Protein 8KAC (pdb70)

Structure (mmCIF, N/CA/C/O backbone):
data_8KAC
#
_entry.id   8KAC
#
_cell.length_a   100.643
_cell.length_b   47.995
_cell.length_c   27.476
_cell.angle_alpha   90.000
_cell.angle_beta   94.860
_cell.angle_gamma   90.000
#
_symmetry.space_group_name_H-M   'C 1 2 1'
#
loop_
_entity.id
_entity.type
_entity.pdbx_description
1 polymer 'De novo design protein -NX1'
2 water water
#
loop_
_atom_site.group_PDB
_atom_site.id
_atom_site.type_symbol
_atom_site.label_atom_id
_atom_site.label_alt_id
_atom_site.label_comp_id
_atom_site.label_asym_id
_atom_site.label_entity_id
_atom_site.label_seq_id
_atom_site.pdbx_PDB_ins_code
_atom_site.Cartn_x
_atom_site.Cartn_y
_atom_site.Cartn_z
_atom_site.occupancy
_atom_site.B_iso_or_equiv
_atom_site.auth_seq_id
_atom_site.auth_comp_id
_atom_site.auth_asym_id
_atom_site.auth_atom_id
_atom_site.pdbx_PDB_model_num
ATOM 1 N N . GLY A 1 1 ? -9.85201 -33.91254 -10.27324 1.000 37.93572 0 GLY A N 1
ATOM 2 C CA . GLY A 1 1 ? -8.87194 -33.44892 -11.23719 1.000 33.90195 0 GLY A CA 1
ATOM 3 C C . GLY A 1 1 ? -7.82619 -32.52284 -10.64420 1.000 29.41896 0 GLY A C 1
ATOM 4 O O . GLY A 1 1 ? -7.82110 -32.26559 -9.43980 1.000 31.29037 0 GLY A O 1
ATOM 5 N N . GLU A 1 2 ? -6.95184 -31.99943 -11.50619 1.000 31.18689 1 GLU A N 1
ATOM 6 C CA . GLU A 1 2 ? -5.79083 -31.25690 -11.02625 1.000 27.65382 1 GLU A CA 1
ATOM 7 C C . GLU A 1 2 ? -6.18238 -29.93311 -10.38550 1.000 28.45878 1 GLU A C 1
ATOM 8 O O . GLU A 1 2 ? -5.55494 -29.51372 -9.40832 1.000 24.99897 1 GLU A O 1
ATOM 14 N N . LEU A 1 3 ? -7.20244 -29.25065 -10.91713 1.000 24.51801 2 LEU A N 1
ATOM 15 C CA . LEU A 1 3 ? -7.59849 -27.97240 -10.32679 1.000 25.85895 2 LEU A CA 1
ATOM 16 C C . LEU A 1 3 ? -8.07961 -28.15282 -8.89362 1.000 24.25126 2 LEU A C 1
ATOM 17 O O . LEU A 1 3 ? -7.71157 -27.37369 -8.00353 1.000 23.92754 2 LEU A O 1
ATOM 22 N N . ILE A 1 4 ? -8.89719 -29.18015 -8.64762 1.000 24.11810 3 ILE A N 1
ATOM 23 C CA . ILE A 1 4 ? -9.32052 -29.47691 -7.28268 1.000 21.00204 3 ILE A CA 1
ATOM 24 C C . ILE A 1 4 ? -8.11221 -29.77574 -6.40431 1.000 27.02543 3 ILE A C 1
ATOM 25 O O . ILE A 1 4 ? -8.02059 -29.29893 -5.26618 1.000 25.25732 3 ILE A O 1
ATOM 30 N N . GLN A 1 5 ? -7.15387 -30.54611 -6.92611 1.000 27.39297 4 GLN A N 1
ATOM 3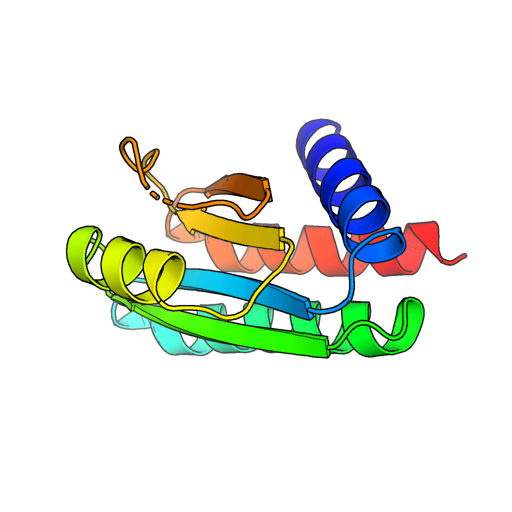1 C CA . GLN A 1 5 ? -5.95372 -30.85468 -6.15351 1.000 27.33858 4 GLN A CA 1
ATOM 32 C C . GLN A 1 5 ? -5.16232 -29.58916 -5.84274 1.000 21.53531 4 GLN A C 1
ATOM 33 O O . GLN A 1 5 ? -4.70943 -29.39340 -4.70965 1.000 22.40426 4 GLN A O 1
ATOM 39 N N . LYS A 1 6 ? -4.98826 -28.72027 -6.83965 1.000 22.06087 5 LYS A N 1
ATOM 40 C CA . LYS A 1 6 ? -4.33329 -27.43326 -6.61779 1.000 25.30589 5 LYS A CA 1
ATOM 41 C C . LYS A 1 6 ? -5.05544 -26.62019 -5.54974 1.000 27.83560 5 LYS A C 1
ATOM 42 O O . LYS A 1 6 ? -4.42163 -26.06156 -4.64467 1.000 23.07990 5 LYS A O 1
ATOM 48 N N . TYR A 1 7 ? -6.38772 -26.53994 -5.64015 1.000 20.74090 6 TYR A N 1
ATOM 49 C CA . TYR A 1 7 ? -7.15796 -25.77281 -4.66476 1.000 24.86933 6 TYR A CA 1
ATOM 50 C C . TYR A 1 7 ? -6.95901 -26.30510 -3.25249 1.000 23.44872 6 TYR A C 1
ATOM 51 O O . TYR A 1 7 ? -6.69687 -25.53896 -2.31510 1.000 22.26858 6 TYR A O 1
ATOM 60 N N . ILE A 1 8 ? -7.11138 -27.61825 -3.07093 1.000 21.16064 7 ILE A N 1
ATOM 61 C CA . ILE A 1 8 ? -7.01640 -28.15284 -1.71637 1.000 22.56922 7 ILE A CA 1
ATOM 62 C C . ILE A 1 8 ? -5.58109 -28.09196 -1.21445 1.000 21.84576 7 ILE A C 1
ATOM 63 O O . ILE A 1 8 ? -5.35143 -27.94462 -0.00947 1.000 20.20635 7 ILE A O 1
ATOM 68 N N . ASP A 1 9 ? -4.59334 -28.16572 -2.10978 1.000 20.84305 8 ASP A N 1
ATOM 69 C CA . ASP A 1 9 ? -3.21388 -27.98456 -1.66760 1.000 25.25027 8 ASP A CA 1
ATOM 70 C C . ASP A 1 9 ? -3.03751 -26.61364 -1.03493 1.000 25.32487 8 ASP A C 1
ATOM 71 O O . ASP A 1 9 ? -2.46382 -26.48370 0.05251 1.000 23.74094 8 ASP A O 1
ATOM 76 N N . GLU A 1 10 ? -3.55775 -25.57646 -1.69304 1.000 24.71373 9 GLU A N 1
ATOM 77 C CA . GLU A 1 10 ? -3.34152 -24.22065 -1.20509 1.000 27.22781 9 GLU A CA 1
ATOM 78 C C . GLU A 1 10 ? -4.16813 -23.94615 0.04516 1.000 21.23326 9 GLU A C 1
ATOM 79 O O . GLU A 1 10 ? -3.70618 -23.25312 0.95968 1.000 24.57086 9 GLU A O 1
ATOM 85 N N . ILE A 1 11 ? -5.38445 -24.49472 0.11698 1.000 19.88574 10 ILE A N 1
ATOM 86 C CA . ILE A 1 11 ? -6.21274 -24.30635 1.30661 1.000 20.71986 10 ILE A CA 1
ATOM 87 C C . ILE A 1 11 ? -5.55994 -24.96133 2.52042 1.000 21.76608 10 ILE A C 1
ATOM 88 O O . ILE A 1 11 ? -5.48793 -24.37323 3.60801 1.000 24.38211 10 ILE A O 1
ATOM 93 N N . LEU A 1 12 ? -5.08578 -26.19616 2.35581 1.000 21.37303 11 LEU A N 1
ATOM 94 C CA . LEU A 1 12 ? -4.48439 -26.90278 3.48433 1.000 22.75874 11 LEU A CA 1
ATOM 95 C C . LEU A 1 12 ? -3.16887 -26.25821 3.89772 1.000 23.65564 11 LEU A C 1
ATOM 96 O O . LEU A 1 12 ? -2.88803 -26.11860 5.09453 1.000 25.75991 11 LEU A O 1
ATOM 101 N N . ALA A 1 13 ? -2.34646 -25.85938 2.92522 1.000 22.99924 12 ALA A N 1
ATOM 102 C CA . ALA A 1 13 ? -1.06756 -25.23928 3.26002 1.000 24.28791 12 ALA A CA 1
ATOM 103 C C . ALA A 1 13 ? -1.26801 -23.90999 3.97755 1.000 30.55033 12 ALA A C 1
ATOM 104 O O . ALA A 1 13 ? -0.57536 -23.61605 4.96014 1.000 28.03691 12 ALA A O 1
ATOM 106 N N . GLU A 1 14 ? -2.21451 -23.09268 3.50654 1.000 27.56931 13 GLU A N 1
ATOM 107 C CA . GLU A 1 14 ? -2.47574 -21.81513 4.16426 1.000 33.77595 13 GLU A CA 1
ATOM 108 C C . GLU A 1 14 ? -3.11945 -22.01502 5.53113 1.000 39.65242 13 GLU A C 1
ATOM 109 O O . GLU A 1 14 ? -2.75760 -21.33582 6.49944 1.000 37.01062 13 GLU A O 1
ATOM 115 N N . ALA A 1 15 ? -4.08262 -22.93377 5.62972 1.000 34.27426 14 ALA A N 1
ATOM 116 C CA . ALA A 1 15 ? -4.70134 -23.20749 6.92067 1.000 36.02257 14 ALA A CA 1
ATOM 117 C C . ALA A 1 15 ? -3.70654 -23.81547 7.89631 1.000 32.96172 14 ALA A C 1
ATOM 118 O O . ALA A 1 15 ? -3.78829 -23.55440 9.10099 1.000 38.13803 14 ALA A O 1
ATOM 120 N N . GLU A 1 16 ? -2.75896 -24.61184 7.39346 1.000 32.15476 15 GLU A N 1
ATOM 121 C CA . GLU A 1 16 ? -1.71742 -25.18794 8.24288 1.000 41.78321 15 GLU A CA 1
ATOM 122 C C . GLU A 1 16 ? -0.88728 -24.11800 8.93539 1.000 41.30839 15 GLU A C 1
ATOM 123 O O . GLU A 1 16 ? -0.40122 -24.33697 10.05135 1.000 39.64417 15 GLU A O 1
ATOM 129 N N . ALA A 1 17 ? -0.68933 -22.97298 8.28372 1.000 43.59873 16 ALA A N 1
ATOM 130 C CA . ALA A 1 17 ? 0.10871 -21.88925 8.84240 1.000 47.31880 16 ALA A CA 1
ATOM 131 C C . ALA A 1 17 ? -0.74609 -20.90255 9.63217 1.000 61.57622 16 ALA A C 1
ATOM 132 O O . ALA A 1 17 ? -0.39444 -20.53572 10.75735 1.000 68.67961 16 ALA A O 1
ATOM 134 N N . GLY A 1 18 ? -1.86609 -20.47037 9.05985 1.000 71.31375 17 GLY A N 1
ATOM 135 C CA . GLY A 1 18 ? -2.75304 -19.54079 9.72527 1.000 57.98524 17 GLY A CA 1
ATOM 136 C C . GLY A 1 18 ? -3.54440 -20.19557 10.84351 1.000 58.96008 17 GLY A C 1
ATOM 137 O O . GLY A 1 18 ? -3.45204 -21.39371 11.11308 1.000 68.95159 17 GLY A O 1
ATOM 138 N N . LYS A 1 19 ? -4.34541 -19.37387 11.51068 1.000 54.01217 18 LYS A N 1
ATOM 139 C CA . LYS A 1 19 ? -5.14242 -19.82643 12.64333 1.000 38.91331 18 LYS A CA 1
ATOM 140 C C . LYS A 1 19 ? -6.63947 -19.70057 12.41682 1.000 37.86500 18 LYS A C 1
ATOM 141 O O . LYS A 1 19 ? -7.39261 -20.58874 12.82467 1.000 37.60744 18 LYS A O 1
ATOM 143 N N . LYS A 1 20 ? -7.09729 -18.63057 11.76787 1.000 38.79513 19 LYS A N 1
ATOM 144 C CA . LYS A 1 20 ? -8.51849 -18.39443 11.54917 1.000 31.01803 19 LYS A CA 1
ATOM 145 C C . LYS A 1 20 ? -8.79910 -18.23872 10.06009 1.000 32.14336 19 LYS A C 1
ATOM 146 O O . LYS A 1 20 ? -8.14476 -17.44187 9.37666 1.000 36.91456 19 LYS A O 1
ATOM 152 N N . LEU A 1 21 ? -9.77818 -18.99973 9.57236 1.000 27.51118 20 LEU A N 1
ATOM 153 C CA . LEU A 1 21 ? -10.14495 -19.06364 8.16610 1.000 26.05686 20 LEU A CA 1
ATOM 154 C C . LEU A 1 21 ? -11.57645 -18.58005 7.99115 1.000 27.37058 20 LEU A C 1
ATOM 155 O O . LEU A 1 21 ? -12.44574 -18.89477 8.80734 1.000 29.85810 20 LEU A O 1
ATOM 160 N N . LEU A 1 22 ? -11.82483 -17.82950 6.92086 1.000 25.50768 21 LEU A N 1
ATOM 161 C CA . LEU A 1 22 ? -13.17656 -17.44623 6.52546 1.000 22.27074 21 LEU A CA 1
ATOM 162 C C . LEU A 1 22 ? -13.51079 -18.13427 5.21180 1.000 20.59221 21 LEU A C 1
ATOM 163 O O . LEU A 1 22 ? -12.81797 -17.93469 4.21098 1.000 24.39863 21 LEU A O 1
ATOM 168 N N . LEU A 1 23 ? -14.57160 -18.93238 5.22104 1.000 18.76614 22 LEU A N 1
ATOM 169 C CA . LEU A 1 23 ? -15.10047 -19.57572 4.02769 1.000 18.36604 22 LEU A CA 1
ATOM 170 C C . LEU A 1 23 ? -16.39597 -18.85465 3.67218 1.000 20.88402 22 LEU A C 1
ATOM 171 O O . LEU A 1 23 ? -17.36023 -18.87813 4.44454 1.000 20.85478 22 LEU A O 1
ATOM 176 N N . ILE A 1 24 ? -16.41187 -18.18798 2.52332 1.000 23.87806 23 ILE A N 1
ATOM 177 C CA . ILE A 1 24 ? -17.54718 -17.36967 2.12385 1.000 20.48946 23 ILE A CA 1
ATOM 178 C C . ILE A 1 24 ? -17.93856 -17.76085 0.70775 1.000 23.71579 23 ILE A C 1
ATOM 179 O O . ILE A 1 24 ? -17.08116 -18.09878 -0.11432 1.000 19.24379 23 ILE A O 1
ATOM 184 N N . GLY A 1 25 ? -19.23821 -17.76485 0.43655 1.000 19.72346 24 GLY A N 1
ATOM 185 C CA . GLY A 1 25 ? -19.71273 -18.16397 -0.87108 1.000 19.49433 24 GLY A CA 1
ATOM 186 C C . GLY A 1 25 ? -21.04202 -17.51473 -1.16931 1.000 24.45423 24 GLY A C 1
ATOM 187 O O . GLY A 1 25 ? -21.67252 -16.90522 -0.30428 1.000 23.07053 24 GLY A O 1
ATOM 188 N N . ALA A 1 26 ? -21.45961 -17.65336 -2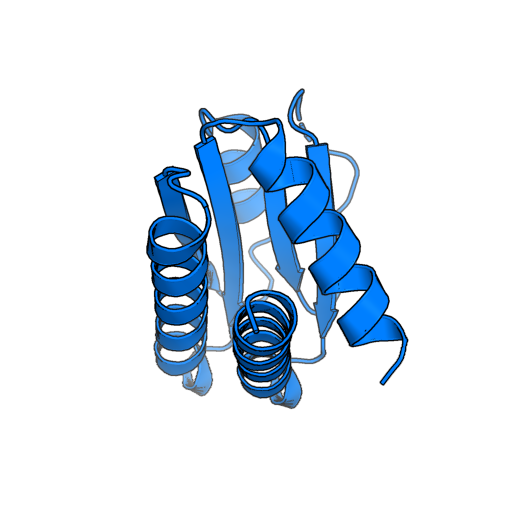.42095 1.000 23.00294 25 ALA A N 1
ATOM 189 C CA . ALA A 1 26 ? -22.71712 -17.09752 -2.88556 1.000 27.36155 25 ALA A CA 1
ATOM 190 C C . ALA A 1 26 ? -23.51419 -18.19065 -3.57579 1.000 25.81705 25 ALA A C 1
ATOM 191 O O . ALA A 1 26 ? -22.95018 -19.10258 -4.18494 1.000 31.37060 25 ALA A O 1
ATOM 193 N N . GLY A 1 27 ? -24.83317 -18.09336 -3.47005 1.000 29.09753 26 GLY A N 1
ATOM 194 C CA . GLY A 1 27 ? -25.70058 -19.03553 -4.12487 1.000 30.90536 26 GLY A CA 1
ATOM 195 C C . GLY A 1 27 ? -26.99961 -18.41051 -4.57443 1.000 28.79643 26 GLY A C 1
ATOM 196 O O . GLY A 1 27 ? -27.50082 -17.44538 -3.98695 1.000 27.83085 26 GLY A O 1
ATOM 197 N N . PRO A 1 28 ? -27.57015 -18.95259 -5.64157 1.000 29.81360 27 PRO A N 1
ATOM 198 C CA . PRO A 1 28 ? -28.93085 -18.57192 -6.01886 1.000 34.71481 27 PRO A CA 1
ATOM 199 C C . PRO A 1 28 ? -29.91437 -19.05228 -4.96385 1.000 38.10211 27 PRO A C 1
ATOM 200 O O . PRO A 1 28 ? -29.59984 -19.88959 -4.11503 1.000 34.93485 27 PRO A O 1
ATOM 204 N N . ALA A 1 29 ? -31.12808 -18.50045 -5.03202 1.000 36.17759 28 ALA A N 1
ATOM 205 C CA . ALA A 1 29 ? -32.13910 -18.78015 -4.01599 1.000 47.43066 28 ALA A CA 1
ATOM 206 C C . ALA A 1 29 ? -32.31970 -20.27796 -3.79484 1.000 35.69494 28 ALA A C 1
ATOM 207 O O . ALA A 1 29 ? -32.32560 -20.75342 -2.65417 1.000 46.12201 28 ALA A O 1
ATOM 209 N N . ALA A 1 30 ? -32.44014 -21.04181 -4.88204 1.000 37.06619 29 ALA A N 1
ATOM 210 C CA . ALA A 1 30 ? -32.79538 -22.45207 -4.77144 1.000 39.76871 29 ALA A CA 1
ATOM 211 C C . ALA A 1 30 ? -31.65114 -23.31599 -4.25819 1.000 40.08302 29 ALA A C 1
ATOM 212 O O . ALA A 1 30 ? -31.90359 -24.40608 -3.73390 1.000 35.13778 29 ALA A O 1
ATOM 214 N N . ALA A 1 31 ? -30.40700 -22.86832 -4.39907 1.000 31.18829 30 ALA A N 1
ATOM 215 C CA . ALA A 1 31 ? -29.25485 -23.66000 -3.99584 1.000 31.76093 30 ALA A CA 1
ATOM 216 C C . ALA A 1 31 ? -28.58506 -23.13032 -2.73846 1.000 25.61855 30 ALA A C 1
ATOM 217 O O . ALA A 1 31 ? -27.63206 -23.74861 -2.25088 1.000 28.43165 30 ALA A O 1
ATOM 219 N N . LYS A 1 32 ? -29.07614 -22.01994 -2.18688 1.000 27.50463 31 LYS A N 1
ATOM 220 C CA . LYS A 1 32 ? -28.34575 -21.32629 -1.13146 1.000 25.32361 31 LYS A CA 1
ATOM 221 C C . LYS A 1 32 ? -28.15366 -22.21615 0.09283 1.000 28.18905 31 LYS A C 1
ATOM 222 O O . LYS A 1 32 ? -27.05311 -22.27990 0.65409 1.000 23.08243 31 LYS A O 1
ATOM 228 N N . ALA A 1 33 ? -29.20020 -22.94220 0.49885 1.000 24.49274 32 ALA A N 1
ATOM 229 C CA . ALA A 1 33 ? -29.08999 -23.79687 1.67958 1.000 25.61559 32 ALA A CA 1
ATOM 230 C C . ALA A 1 33 ? -28.11605 -24.95271 1.45742 1.000 26.87514 32 ALA A C 1
ATOM 231 O O . ALA A 1 33 ? -27.32883 -25.28537 2.35237 1.000 23.13649 32 ALA A O 1
ATOM 233 N N . ALA A 1 34 ? -28.16134 -25.59117 0.28276 1.000 23.75736 33 ALA A N 1
ATOM 234 C CA . ALA A 1 34 ? -27.24399 -26.69868 0.01846 1.000 23.05090 33 ALA A CA 1
ATOM 235 C C . ALA A 1 34 ? -25.80323 -26.21666 -0.10491 1.000 20.73116 33 ALA A C 1
ATOM 236 O O . ALA A 1 34 ? -24.87423 -26.93028 0.29583 1.000 19.97189 33 ALA A O 1
ATOM 238 N N . ILE A 1 35 ? -25.59240 -25.01329 -0.64344 1.000 20.17651 34 ILE A N 1
ATOM 239 C CA . ILE A 1 35 ? -24.23867 -24.46557 -0.70961 1.000 19.31995 34 ILE A CA 1
ATOM 240 C C . ILE A 1 35 ? -23.73441 -24.11701 0.68387 1.000 20.91486 34 ILE A C 1
ATOM 241 O O . ILE A 1 35 ? -22.58756 -24.41700 1.03420 1.000 20.49213 34 ILE A O 1
ATOM 246 N N . GLU A 1 36 ? -24.57699 -23.48053 1.50265 1.000 22.36531 35 GLU A N 1
ATOM 247 C CA . GLU A 1 36 ? -24.17332 -23.18398 2.87540 1.000 20.18514 35 GLU A CA 1
ATOM 248 C C . GLU A 1 36 ? -23.84487 -24.46187 3.63080 1.000 21.17447 35 GLU A C 1
ATOM 249 O O . GLU A 1 36 ? -22.85553 -24.51935 4.37241 1.000 21.64788 35 GLU A O 1
ATOM 255 N N . GLU A 1 37 ? -24.66453 -25.49942 3.44545 1.000 18.94970 36 GLU A N 1
ATOM 256 C CA . GLU A 1 37 ? -24.41208 -26.79118 4.07663 1.000 20.68085 36 GLU A CA 1
ATOM 257 C C . GLU A 1 37 ? -23.05829 -27.35815 3.66455 1.000 24.45033 36 GLU A C 1
ATOM 258 O O . GLU A 1 37 ? -22.29616 -27.84537 4.50692 1.000 20.49688 36 GLU A O 1
ATOM 264 N N . ALA A 1 38 ? -22.75210 -27.32532 2.36273 1.000 19.97834 37 ALA A N 1
ATOM 265 C CA . ALA A 1 38 ? -21.46314 -27.82628 1.89081 1.000 18.93750 37 ALA A CA 1
ATOM 266 C C . ALA A 1 38 ? -20.31247 -27.02954 2.48853 1.000 18.49279 37 ALA A C 1
ATOM 267 O O . ALA A 1 38 ? -19.27145 -27.59257 2.84902 1.000 19.12445 37 ALA A O 1
ATOM 269 N N . MET A 1 39 ? -20.48189 -25.71523 2.59600 1.000 18.94953 38 MET A N 1
ATOM 270 C CA . MET A 1 39 ? -19.43944 -24.88122 3.17604 1.000 18.80588 38 MET A CA 1
ATOM 271 C C . MET A 1 39 ? -19.22006 -25.21884 4.64486 1.000 19.49455 38 MET A C 1
ATOM 272 O O . MET A 1 39 ? -18.07483 -25.35629 5.09080 1.000 22.02706 38 MET A O 1
ATOM 277 N N . LYS A 1 40 ? -20.30345 -25.38589 5.40603 1.000 18.29396 39 LYS A N 1
ATOM 278 C CA . LYS A 1 40 ? -20.15454 -25.80121 6.79815 1.000 17.41544 39 LYS A CA 1
ATOM 279 C C . LYS A 1 40 ? -19.51549 -27.17849 6.90825 1.000 24.10324 39 LYS A C 1
ATOM 280 O O . LYS A 1 40 ? -18.74505 -27.42752 7.83862 1.000 21.25274 39 LYS A O 1
ATOM 286 N N . ARG A 1 41 ? -19.79869 -28.07737 5.96477 1.000 18.86881 40 ARG A N 1
ATOM 287 C CA . ARG A 1 41 ? -19.17899 -29.39735 6.00598 1.000 21.54837 40 ARG A CA 1
ATOM 288 C C . ARG A 1 41 ? -17.68505 -29.31182 5.71924 1.000 20.53265 40 ARG A C 1
ATOM 289 O O . ARG A 1 41 ? -16.88406 -30.01720 6.34533 1.000 21.25817 40 ARG A O 1
ATOM 297 N N . LEU A 1 42 ? -17.28846 -28.45648 4.77803 1.000 20.08674 41 LEU A N 1
ATOM 298 C CA . LEU A 1 42 ? -15.86492 -28.22899 4.54725 1.000 19.50212 41 LEU A CA 1
ATOM 299 C C . LEU A 1 42 ? -15.21813 -27.55152 5.74799 1.000 19.91062 41 LEU A C 1
ATOM 300 O O . LEU A 1 42 ? -14.10878 -27.91915 6.15426 1.000 20.83183 41 LEU A O 1
ATOM 305 N N . ALA A 1 43 ? -15.90415 -26.56710 6.33096 1.000 18.68737 42 ALA A N 1
ATOM 306 C CA . ALA A 1 43 ? -15.41606 -25.93265 7.55192 1.000 20.10200 42 ALA A CA 1
ATOM 307 C C . ALA A 1 43 ? -15.15590 -26.96550 8.64337 1.000 23.07675 42 ALA A C 1
ATOM 308 O O . ALA A 1 43 ? -14.07461 -26.99085 9.24385 1.000 23.69688 42 ALA A O 1
ATOM 310 N N . GLU A 1 44 ? -16.13028 -27.84514 8.89960 1.000 18.96163 43 GLU A N 1
ATOM 311 C CA . GLU A 1 44 ? -15.95923 -28.84835 9.94953 1.000 23.23771 43 GLU A CA 1
ATOM 312 C C . GLU A 1 44 ? -14.81673 -29.80364 9.62979 1.000 20.98339 43 GLU A C 1
ATOM 313 O O . GLU A 1 44 ? -14.08199 -30.22804 10.53090 1.000 22.84296 43 GLU A O 1
ATOM 319 N N . THR A 1 45 ? -14.65679 -30.16099 8.35466 1.000 22.22732 44 THR A N 1
ATOM 320 C CA . THR A 1 45 ? -13.55568 -31.03322 7.95627 1.000 21.35759 44 THR A CA 1
ATOM 321 C C . THR A 1 45 ? -12.20992 -30.38525 8.26193 1.000 24.41934 44 THR A C 1
ATOM 322 O O . THR A 1 45 ? -11.30935 -31.02220 8.82251 1.000 21.80904 44 THR A O 1
ATOM 326 N N . LEU A 1 46 ? -12.06581 -29.10421 7.92132 1.000 21.67910 45 LEU A N 1
ATOM 327 C CA . LEU A 1 46 ? -10.80779 -28.40692 8.16478 1.000 20.93521 45 LEU A CA 1
ATOM 328 C C . LEU A 1 46 ? -10.54752 -28.23657 9.65707 1.000 22.40964 45 LEU A C 1
ATOM 329 O O . LEU A 1 46 ? -9.40823 -28.38643 10.11038 1.000 24.43791 45 LEU A O 1
ATOM 334 N N . GLU A 1 47 ? -11.58597 -27.91846 10.43607 1.000 19.72180 46 GLU A N 1
ATOM 335 C CA . GLU A 1 47 ? -11.41527 -27.83254 11.88626 1.000 21.91234 46 GLU A CA 1
ATOM 336 C C . GLU A 1 47 ? -10.98346 -29.17358 12.46992 1.000 27.24532 46 GLU A C 1
ATOM 337 O O . GLU A 1 47 ? -10.09506 -29.23061 13.32930 1.000 24.19444 46 GLU A O 1
ATOM 343 N N . GLU A 1 48 ? -11.58415 -30.26710 11.99520 1.000 21.11079 47 GLU A N 1
ATOM 344 C CA . GLU A 1 48 ? -11.31733 -31.57746 12.58187 1.000 27.98028 47 GLU A CA 1
ATOM 345 C C . GLU A 1 48 ? -9.92786 -32.08189 12.21925 1.000 23.77047 47 GLU A C 1
ATOM 346 O O . GLU A 1 48 ? -9.26239 -32.72481 13.03770 1.000 27.91348 47 GLU A O 1
ATOM 352 N N . LEU A 1 49 ? -9.47905 -31.81363 10.99633 1.000 22.99738 48 LEU A N 1
ATOM 353 C CA . LEU A 1 49 ? -8.19211 -32.32288 10.53989 1.000 24.87008 48 LEU A CA 1
ATOM 354 C C . LEU A 1 49 ? -7.03160 -31.42186 10.94475 1.000 29.22668 48 LEU A C 1
ATOM 355 O O . LEU A 1 49 ? -5.96164 -31.91844 11.32124 1.000 30.20566 48 LEU A O 1
ATOM 360 N N . LEU A 1 50 ? -7.22478 -30.10301 10.89028 1.000 25.23012 49 LEU A N 1
ATOM 361 C CA . LEU A 1 50 ? -6.13723 -29.15746 11.09481 1.000 25.70223 49 LEU A CA 1
ATOM 362 C C . LEU A 1 50 ? -6.17479 -28.42765 12.43020 1.000 29.44825 49 LEU A C 1
ATOM 363 O O . LEU A 1 50 ? -5.12618 -27.96305 12.88346 1.000 29.24157 49 LEU A O 1
ATOM 368 N N . GLY A 1 51 ? -7.33848 -28.29816 13.06171 1.000 25.96264 50 GLY A N 1
ATOM 369 C CA . GLY A 1 51 ? -7.40862 -27.53519 14.29223 1.000 27.66482 50 GLY A CA 1
ATOM 370 C C . GLY A 1 51 ? -7.46986 -26.04020 14.09014 1.000 29.60853 50 GLY A C 1
ATOM 371 O O . GLY A 1 51 ? -7.14401 -25.28528 15.01158 1.000 33.05767 50 GLY A O 1
ATOM 372 N N . VAL A 1 52 ? -7.85895 -25.58990 12.90397 1.000 26.05564 51 VAL A N 1
ATOM 373 C CA . VAL A 1 52 ? -8.03781 -24.17510 12.61225 1.000 29.64944 51 VAL A CA 1
ATOM 374 C C . VAL A 1 52 ? -9.50456 -23.83707 12.80043 1.000 28.57802 51 VAL A C 1
ATOM 375 O O . VAL A 1 52 ? -10.38783 -24.66891 12.57901 1.000 31.62598 51 VAL A O 1
ATOM 379 N N . GLU A 1 53 ? -9.77352 -22.60991 13.21763 1.000 29.23770 52 GLU A N 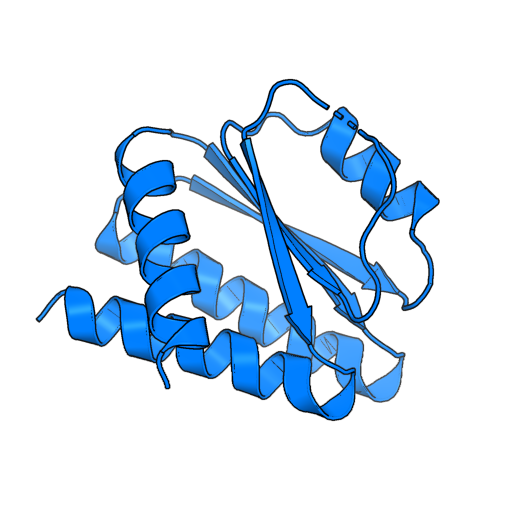1
ATOM 380 C CA . GLU A 1 53 ? -11.14516 -22.16914 13.40542 1.000 25.56750 52 GLU A CA 1
ATOM 381 C C . GLU A 1 53 ? -11.63323 -21.56668 12.09471 1.000 26.89317 52 GLU A C 1
ATOM 382 O O . GLU A 1 53 ? -10.91727 -20.78715 11.46181 1.000 29.78891 52 GLU A O 1
ATOM 388 N N . VAL A 1 54 ? -12.82030 -21.98090 11.65654 1.000 21.94365 53 VAL A N 1
ATOM 389 C CA . VAL A 1 54 ? -13.33601 -21.61436 10.33971 1.000 21.10566 53 VAL A CA 1
ATOM 390 C C . VAL A 1 54 ? -14.71822 -21.00333 10.50196 1.000 29.24464 53 VAL A C 1
ATOM 391 O O . VAL A 1 54 ? -15.64433 -21.66980 10.97890 1.000 30.75677 53 VAL A O 1
ATOM 395 N N . LYS A 1 55 ? -14.85807 -19.74770 10.09318 1.000 22.31002 54 LYS A N 1
ATOM 396 C CA . LYS A 1 55 ? -16.15208 -19.08694 10.03473 1.000 21.17747 54 LYS A CA 1
ATOM 397 C C . LYS A 1 55 ? -16.71866 -19.23091 8.63009 1.000 19.39966 54 LYS A C 1
ATOM 398 O O . LYS A 1 55 ? -15.97592 -19.23702 7.64611 1.000 22.19399 54 LYS A O 1
ATOM 400 N N . VAL A 1 56 ? -18.04204 -19.36154 8.54138 1.000 21.25866 55 VAL A N 1
ATOM 401 C CA . VAL A 1 56 ? -18.72434 -19.54129 7.26403 1.000 17.79824 55 VAL A CA 1
ATOM 402 C C . VAL A 1 56 ? -19.69576 -18.38938 7.06958 1.000 19.93588 55 VAL A C 1
ATOM 403 O O . VAL A 1 56 ? -20.43577 -18.02697 7.99094 1.000 21.40325 55 VAL A O 1
ATOM 407 N N . GLU A 1 57 ? -19.68522 -17.80791 5.87805 1.0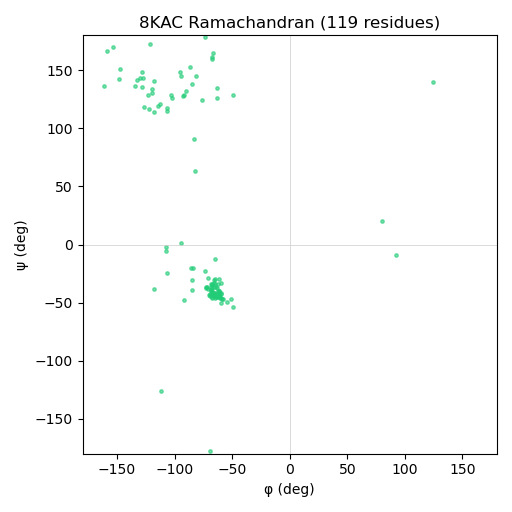00 20.93906 56 GLU A N 1
ATOM 408 C CA . GLU A 1 57 ? -20.65608 -16.79189 5.51054 1.000 21.16671 56 GLU A CA 1
ATOM 409 C C . GLU A 1 57 ? -21.20256 -17.13961 4.14053 1.000 21.79187 56 GLU A C 1
ATOM 410 O O . GLU A 1 57 ? -20.46472 -17.61805 3.27680 1.000 23.98599 56 GLU A O 1
ATOM 416 N N . ILE A 1 58 ? -22.49666 -16.92763 3.94668 1.000 25.27962 57 ILE A N 1
ATOM 417 C CA . ILE A 1 58 ? -23.09935 -17.13527 2.64097 1.000 20.13292 57 ILE A CA 1
ATOM 418 C C . ILE A 1 58 ? -23.86482 -15.87621 2.27274 1.000 25.61280 57 ILE A C 1
ATOM 419 O O . ILE A 1 58 ? -24.55513 -15.28335 3.10971 1.000 26.73092 57 ILE A O 1
ATOM 424 N N . VAL A 1 59 ? -23.70300 -15.44527 1.02714 1.000 23.72826 58 VAL A N 1
ATOM 425 C CA . VAL A 1 59 ? -24.43230 -14.31523 0.48692 1.000 23.32175 58 VAL A CA 1
ATOM 426 C C . VAL A 1 59 ? -25.21281 -14.81096 -0.72264 1.000 23.84494 58 VAL A C 1
ATOM 427 O O . VAL A 1 59 ? -25.07136 -15.95362 -1.15783 1.000 24.56107 58 VAL A O 1
ATOM 431 N N . ASP A 1 60 ? -26.05473 -13.94179 -1.25471 1.000 25.42548 59 ASP A N 1
ATOM 432 C CA . ASP A 1 60 ? -26.81677 -14.29558 -2.43805 1.000 27.00542 59 ASP A CA 1
ATOM 433 C C . ASP A 1 60 ? -26.00778 -13.98649 -3.69062 1.000 28.05919 59 ASP A C 1
ATOM 434 O O . ASP A 1 60 ? -25.14308 -13.10841 -3.69217 1.000 27.98260 59 ASP A O 1
ATOM 439 N N . ASP A 1 61 ? -26.29208 -14.73487 -4.75550 1.000 29.79858 60 ASP A N 1
ATOM 440 C CA . ASP A 1 61 ? -25.62694 -14.53682 -6.03789 1.000 29.71386 60 ASP A CA 1
ATOM 441 C C . ASP A 1 61 ? -25.65073 -13.06766 -6.44507 1.000 27.25983 60 ASP A C 1
ATOM 442 O O . ASP A 1 61 ? -26.70277 -12.42233 -6.43503 1.000 28.12301 60 ASP A O 1
ATOM 447 N N . GLY A 1 62 ? -24.47605 -12.53868 -6.78973 1.000 28.80001 61 GLY A N 1
ATOM 448 C CA . GLY A 1 62 ? -24.34584 -11.16692 -7.23097 1.000 31.25466 61 GLY A CA 1
ATOM 449 C C . GLY A 1 62 ? -24.04190 -10.15710 -6.14334 1.000 30.07316 61 GLY A C 1
ATOM 450 O O . GLY A 1 62 ? -23.74839 -8.99732 -6.46297 1.000 30.35141 61 GLY A O 1
ATOM 451 N N . GLU A 1 63 ? -24.09996 -10.55074 -4.87099 1.000 25.22521 62 GLU A N 1
ATOM 452 C CA . GLU A 1 63 ? -23.84813 -9.62579 -3.76625 1.000 22.72454 62 GLU A CA 1
ATOM 453 C C . GLU A 1 63 ? -22.34332 -9.48106 -3.52736 1.000 26.19861 62 GLU A C 1
ATOM 454 O O . GLU A 1 63 ? -21.80170 -9.81960 -2.47450 1.000 23.66388 62 GLU A O 1
ATOM 460 N N . TYR A 1 64 ? -21.66866 -8.94946 -4.54374 1.000 26.87908 63 TYR A N 1
ATOM 461 C CA . TYR A 1 64 ? -20.21503 -8.86828 -4.49001 1.000 24.48706 63 TYR A CA 1
ATOM 462 C C . TYR A 1 64 ? -19.75349 -7.81626 -3.49133 1.000 26.77948 63 TYR A C 1
ATOM 463 O O . TYR A 1 64 ? -18.74822 -8.01037 -2.79768 1.000 27.78427 63 TYR A O 1
ATOM 472 N N . GLU A 1 65 ? -20.48053 -6.70192 -3.39161 1.000 24.49428 64 GLU A N 1
ATOM 473 C CA . GLU A 1 65 ? -20.09810 -5.66429 -2.44037 1.000 24.83569 64 GLU A CA 1
ATOM 474 C C . GLU A 1 65 ? -20.34429 -6.11112 -1.00512 1.000 24.61399 64 GLU A C 1
ATOM 475 O O . GLU A 1 65 ? -19.55006 -5.80174 -0.10969 1.000 27.50362 64 GLU A O 1
ATOM 481 N N . LYS A 1 66 ? -21.43976 -6.83630 -0.76373 1.000 21.63816 65 LYS A N 1
ATOM 482 C CA . LYS A 1 66 ? -21.67007 -7.39805 0.56249 1.000 21.31299 65 LYS A CA 1
ATOM 483 C C . LYS A 1 66 ? -20.56193 -8.37159 0.93757 1.000 24.47479 65 LYS A C 1
ATOM 484 O O . LYS A 1 66 ? -20.04988 -8.34338 2.06410 1.000 25.87123 65 LYS A O 1
ATOM 490 N N . ALA A 1 67 ? -20.17459 -9.23388 -0.00329 1.000 22.46956 66 ALA A N 1
ATOM 491 C CA . ALA A 1 67 ? -19.09058 -10.17829 0.24522 1.000 24.53879 66 ALA A CA 1
ATOM 492 C C . ALA A 1 67 ? -17.77976 -9.45406 0.52989 1.000 25.02422 66 ALA A C 1
ATOM 493 O O . ALA A 1 67 ? -17.05325 -9.81210 1.46693 1.000 26.89656 66 ALA A O 1
ATOM 495 N N . ALA A 1 68 ? -17.46367 -8.42807 -0.26314 1.000 24.13302 67 ALA A N 1
ATOM 496 C CA . ALA A 1 68 ? -16.22978 -7.67948 -0.04695 1.000 26.33199 67 ALA A CA 1
ATOM 497 C C . ALA A 1 68 ? -16.22012 -7.01357 1.32314 1.000 32.65277 67 ALA A C 1
ATOM 498 O O . ALA A 1 68 ? -15.18453 -6.98050 1.99735 1.000 33.92369 67 ALA A O 1
ATOM 500 N N . LYS A 1 69 ? -17.36447 -6.47588 1.75276 1.000 24.59393 68 LYS A N 1
ATOM 501 C CA . LYS A 1 69 ? -17.43687 -5.84499 3.06834 1.000 30.17925 68 LYS A CA 1
ATOM 502 C C . LYS A 1 69 ? -17.24091 -6.86695 4.18080 1.000 27.83477 68 LYS A C 1
ATOM 503 O O . LYS A 1 69 ? -16.54904 -6.59252 5.16941 1.000 31.70945 68 LYS A O 1
ATOM 509 N N . ILE A 1 70 ? -17.84812 -8.04714 4.03710 1.000 24.24069 69 ILE A N 1
ATOM 510 C CA . ILE A 1 70 ? -17.65719 -9.11494 5.01392 1.000 33.39448 69 ILE A CA 1
ATOM 511 C C . ILE A 1 70 ? -16.19464 -9.52491 5.06948 1.000 34.58850 69 ILE A C 1
ATOM 512 O O . ILE A 1 70 ? -15.62300 -9.69890 6.15298 1.000 34.11632 69 ILE A O 1
ATOM 517 N N . ILE A 1 71 ? -15.56453 -9.67416 3.90321 1.000 30.10334 70 ILE A N 1
ATOM 518 C CA . ILE A 1 71 ? -14.17943 -10.13174 3.85277 1.000 31.17083 70 ILE A CA 1
ATOM 519 C C . ILE A 1 71 ? -13.24668 -9.09568 4.46701 1.000 38.23182 70 ILE A C 1
ATOM 520 O O . ILE A 1 71 ? -12.34552 -9.43532 5.24457 1.000 38.35104 70 ILE A O 1
ATOM 525 N N . LYS A 1 72 ? -13.45214 -7.81666 4.14124 1.000 36.24229 71 LYS A N 1
ATOM 526 C CA . LYS A 1 72 ? -12.56907 -6.77353 4.65218 1.000 42.39957 71 LYS A CA 1
ATOM 527 C C . LYS A 1 72 ? -12.67749 -6.62960 6.16452 1.000 39.88072 71 LYS A C 1
ATOM 528 O O . LYS A 1 72 ? -11.69585 -6.27139 6.82331 1.000 45.36523 71 LYS A O 1
ATOM 530 N N . GLU A 1 73 ? -13.84641 -6.91075 6.72899 1.000 38.39933 72 GLU A N 1
ATOM 531 C CA . GLU A 1 73 ? -14.09713 -6.74575 8.15396 1.000 42.66286 72 GLU A CA 1
ATOM 532 C C . GLU A 1 73 ? -13.88348 -8.02376 8.95520 1.000 44.46701 72 GLU A C 1
ATOM 533 O O . GLU A 1 73 ? -14.08437 -8.01463 10.17434 1.000 47.01034 72 GLU A O 1
ATOM 539 N N . ALA A 1 74 ? -13.48011 -9.11233 8.31107 1.000 41.57944 73 ALA A N 1
ATOM 540 C CA . ALA A 1 74 ? -13.34147 -10.39365 8.98443 1.000 42.19072 73 ALA A CA 1
ATOM 541 C C . ALA A 1 74 ? -11.98560 -10.50127 9.66546 1.000 43.50788 73 ALA A C 1
ATOM 542 O O . ALA A 1 74 ? -10.96124 -10.09095 9.11190 1.000 39.06976 73 ALA A O 1
ATOM 544 N N . ASP A 1 75 ? -11.99001 -11.04256 10.88069 1.000 45.14026 74 ASP A N 1
ATOM 545 C CA . ASP A 1 75 ? -10.75245 -11.42089 11.55744 1.000 56.41690 74 ASP A CA 1
ATOM 546 C C . ASP A 1 75 ? -10.38945 -12.80304 11.03520 1.000 54.76866 74 ASP A C 1
ATOM 547 O O . ASP A 1 75 ? -10.81595 -13.82975 11.56683 1.000 56.62524 74 ASP A O 1
ATOM 552 N N . ALA A 1 76 ? -9.60141 -12.82668 9.96551 1.000 42.28948 75 ALA A N 1
ATOM 553 C CA . ALA A 1 76 ? -9.21015 -14.07714 9.33753 1.000 35.94201 75 ALA A CA 1
ATOM 554 C C . ALA A 1 76 ? -7.82651 -13.91543 8.73306 1.000 37.27842 75 ALA A C 1
ATOM 555 O O . ALA A 1 76 ? -7.48839 -12.84977 8.21027 1.000 38.33612 75 ALA A O 1
ATOM 557 N N . ASP A 1 77 ? -7.02962 -14.97518 8.82526 1.000 34.28031 76 ASP A N 1
ATOM 558 C CA . ASP A 1 77 ? -5.72952 -15.01548 8.17320 1.000 41.06115 76 ASP A CA 1
ATOM 559 C C . ASP A 1 77 ? -5.82815 -15.46368 6.72627 1.000 35.44541 76 ASP A C 1
ATOM 560 O O . ASP A 1 77 ? -5.00440 -15.05872 5.89793 1.000 39.28697 76 ASP A O 1
ATOM 565 N N . VAL A 1 78 ? -6.81476 -16.29951 6.41756 1.000 28.80200 77 VAL A N 1
ATOM 566 C CA . VAL A 1 78 ? -7.02443 -16.85633 5.08798 1.000 25.99177 77 VAL A CA 1
ATOM 567 C C . VAL A 1 78 ? -8.50524 -16.72952 4.76534 1.000 30.81252 77 VAL A C 1
ATOM 568 O O . VAL A 1 78 ? -9.35403 -17.00035 5.62083 1.000 31.08774 77 VAL A O 1
ATOM 572 N N . VAL A 1 79 ? -8.81735 -16.31023 3.54045 1.000 25.14425 78 VAL A N 1
ATOM 573 C CA . VAL A 1 79 ? -10.19097 -16.24382 3.05291 1.000 26.11607 78 VAL A CA 1
ATOM 574 C C . VAL A 1 79 ? -10.30727 -17.15317 1.83960 1.000 28.01587 78 VAL A C 1
ATOM 575 O O . VAL A 1 79 ? -9.48041 -17.08031 0.92322 1.000 28.42550 78 VAL A O 1
ATOM 579 N N . VAL A 1 80 ? -11.32246 -18.01164 1.84202 1.000 25.25076 79 VAL A N 1
ATOM 580 C CA . VAL A 1 80 ? -11.66440 -18.85392 0.70025 1.000 21.84975 79 VAL A CA 1
ATOM 581 C C . VAL A 1 80 ? -13.03003 -18.39859 0.20761 1.000 26.55719 79 VAL A C 1
ATOM 582 O O . VAL A 1 80 ? -14.01279 -18.45121 0.95549 1.000 24.33729 79 VAL A O 1
ATOM 586 N N . PHE A 1 81 ? -13.09317 -17.94495 -1.04277 1.000 23.09485 80 PHE A N 1
ATOM 587 C CA . PHE A 1 81 ? -14.30584 -17.37259 -1.61974 1.000 27.46804 80 PHE A CA 1
ATOM 588 C C . PHE A 1 81 ? -14.67384 -18.17449 -2.85679 1.000 26.26614 80 PHE A C 1
ATOM 589 O O . PHE A 1 81 ? -13.89864 -18.22343 -3.81624 1.000 26.25832 80 PHE A O 1
ATOM 597 N N . ILE A 1 82 ? -15.83530 -18.82149 -2.83005 1.000 23.18039 81 ILE A N 1
ATOM 598 C CA . ILE A 1 82 ? -16.31667 -19.57471 -3.97948 1.000 23.46165 81 ILE A CA 1
ATOM 599 C C . ILE A 1 82 ? -17.37388 -18.73944 -4.68671 1.000 26.06810 81 ILE A C 1
ATOM 600 O O . ILE A 1 82 ? -18.32896 -18.26573 -4.06153 1.000 25.01947 81 ILE A O 1
ATOM 605 N N . SER A 1 83 ? -17.18034 -18.52252 -5.98319 1.000 28.46777 82 SER A N 1
ATOM 606 C CA . SER A 1 83 ? -18.10452 -17.71856 -6.76784 1.000 31.92550 82 SER A CA 1
ATOM 607 C C . SER A 1 83 ? -17.92280 -18.08388 -8.23244 1.000 30.32625 82 SER A C 1
ATOM 608 O O . SER A 1 83 ? -16.95317 -18.74553 -8.61305 1.000 34.88101 82 SER A O 1
ATOM 611 N N . THR A 1 84 ? -18.87899 -17.64826 -9.05255 1.000 42.47950 83 THR A N 1
ATOM 612 C CA . THR A 1 84 ? -18.81168 -17.87364 -10.49008 1.000 45.83978 83 THR A CA 1
ATOM 613 C C . THR A 1 84 ? -18.00766 -16.81346 -11.22354 1.000 45.63887 83 THR A C 1
ATOM 614 O O . THR A 1 84 ? -17.56437 -17.06252 -12.34913 1.000 48.22285 83 THR A O 1
ATOM 618 N N . LYS A 1 85 ? -17.81996 -15.64142 -10.62692 1.000 48.17071 84 LYS A N 1
ATOM 619 C CA . LYS A 1 85 ? -17.05515 -14.56961 -11.24272 1.000 46.52279 84 LYS A CA 1
ATOM 620 C C . LYS A 1 85 ? -15.98469 -14.10282 -10.27149 1.000 54.97310 84 LYS A C 1
ATOM 621 O O . LYS A 1 85 ? -16.20677 -14.06925 -9.05720 1.000 50.62850 84 LYS A O 1
ATOM 623 N N . GLU A 1 86 ? -14.82032 -13.75852 -10.81459 1.000 60.64160 85 GLU A N 1
ATOM 624 C CA . GLU A 1 86 ? -13.72212 -13.27910 -9.98987 1.000 58.62749 85 GLU A CA 1
ATOM 625 C C . GLU A 1 86 ? -14.09967 -11.97254 -9.30563 1.000 63.30022 85 GLU A C 1
ATOM 626 O O . GLU A 1 86 ? -14.65809 -11.06453 -9.92746 1.000 68.59767 85 GLU A O 1
ATOM 632 N N . LEU A 1 87 ? -13.79497 -11.88215 -8.01508 1.000 55.62757 86 LEU A N 1
ATOM 633 C CA . LEU A 1 87 ? -14.05715 -10.66283 -7.26965 1.000 60.90506 86 LEU A CA 1
ATOM 634 C C . LEU A 1 87 ? -12.94594 -9.64784 -7.52212 1.000 59.87359 86 LEU A C 1
ATOM 635 O O . LEU A 1 87 ? -11.77834 -10.00503 -7.70292 1.000 57.74483 86 LEU A O 1
ATOM 640 N N . LYS A 1 88 ? -13.32415 -8.37113 -7.55102 1.000 61.49447 87 LYS A N 1
ATOM 641 C CA . LYS A 1 88 ? -12.37198 -7.30241 -7.81086 1.000 63.19139 87 LYS A CA 1
ATOM 642 C C . LYS A 1 88 ? -11.40361 -7.15456 -6.63677 1.000 65.40730 87 LYS A C 1
ATOM 643 O O . LYS A 1 88 ? -11.44978 -7.89820 -5.65257 1.000 62.86199 87 LYS A O 1
ATOM 645 N N . LYS A 1 89 ? -10.51473 -6.16880 -6.74564 1.000 67.71154 88 LYS A N 1
ATOM 646 C CA . LYS A 1 89 ? -9.49826 -5.95761 -5.72268 1.000 72.79799 88 LYS A CA 1
ATOM 647 C C . LYS A 1 89 ? -10.14345 -5.60864 -4.38701 1.000 76.40367 88 LYS A C 1
ATOM 648 O O . LYS A 1 89 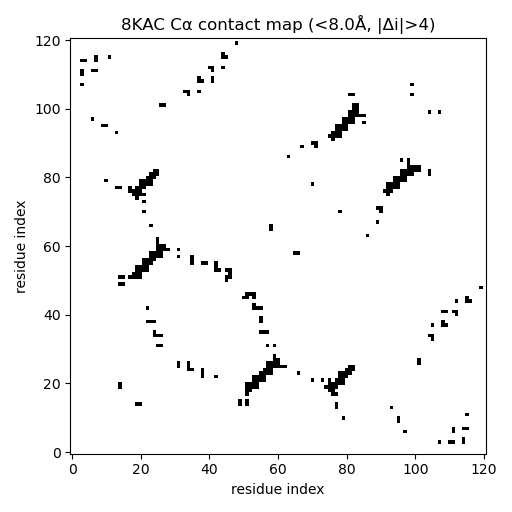? -10.95427 -4.68222 -4.29660 1.000 87.16516 88 LYS A O 1
ATOM 650 N N . ILE A 1 90 ? -9.78522 -6.36082 -3.35073 1.000 77.92933 89 ILE A N 1
ATOM 651 C CA . ILE A 1 90 ? -10.32329 -6.13132 -2.01622 1.000 72.65549 89 ILE A CA 1
ATOM 652 C C . ILE A 1 90 ? -9.22833 -5.61865 -1.08754 1.000 65.78741 89 ILE A C 1
ATOM 653 O O . ILE A 1 90 ? -8.12929 -6.17088 -1.04610 1.000 63.90523 89 ILE A O 1
ATOM 655 N N . THR A 1 92 ? -7.71482 -6.11607 1.71571 1.000 74.18143 91 THR A N 1
ATOM 656 C CA . THR A 1 92 ? -7.61914 -7.11310 2.77571 1.000 68.93520 91 THR A CA 1
ATOM 657 C C . THR A 1 92 ? -6.17322 -7.53914 3.00248 1.000 64.68172 91 THR A C 1
ATOM 658 O O . THR A 1 92 ? -5.41050 -7.69940 2.05031 1.000 59.07428 91 THR A O 1
ATOM 660 N N . LYS A 1 93 ? -5.79820 -7.71647 4.27116 1.000 54.71265 92 LYS A N 1
ATOM 661 C CA . LYS A 1 93 ? -4.47762 -8.24073 4.59436 1.000 55.22709 92 LYS A CA 1
ATOM 662 C C . LYS A 1 93 ? -4.42954 -9.76198 4.55293 1.000 51.89983 92 LYS A C 1
ATOM 663 O O . LYS A 1 93 ? -3.33986 -10.33293 4.43324 1.000 53.48322 92 LYS A O 1
ATOM 665 N N . ALA A 1 94 ? -5.57694 -10.42703 4.64468 1.000 50.46583 93 ALA A N 1
ATOM 666 C CA . ALA A 1 94 ? -5.59986 -11.87940 4.62978 1.000 37.54170 93 ALA A CA 1
ATOM 667 C C . ALA A 1 94 ? -5.17901 -12.41586 3.26345 1.000 38.43030 93 ALA A C 1
ATOM 668 O O . ALA A 1 94 ? -5.21661 -11.71619 2.24709 1.000 45.31598 93 ALA A O 1
ATOM 670 N N . LYS A 1 95 ? -4.76001 -13.67847 3.25477 1.000 41.23821 94 LYS A N 1
ATOM 671 C CA . LYS A 1 95 ? -4.52056 -14.39707 2.01077 1.000 42.08628 94 LYS A CA 1
ATOM 672 C C . LYS A 1 95 ? -5.86394 -14.80218 1.41925 1.000 40.31391 94 LYS A C 1
ATOM 673 O O . LYS A 1 95 ? -6.67186 -15.45082 2.09245 1.000 36.72982 94 LYS A O 1
ATOM 679 N N . LEU A 1 96 ? -6.11231 -14.41379 0.17319 1.000 38.06952 95 LEU A N 1
ATOM 680 C CA . LEU A 1 96 ? -7.37317 -14.70924 -0.49337 1.000 31.57861 95 LEU A CA 1
ATOM 681 C C . LEU A 1 96 ? -7.18360 -15.85483 -1.47561 1.000 38.16725 95 LEU A C 1
ATOM 682 O O . LEU A 1 96 ? -6.27165 -15.82301 -2.30723 1.000 40.16455 95 LEU A O 1
ATOM 687 N N . ILE A 1 97 ? -8.03755 -16.86687 -1.36529 1.000 31.49724 96 ILE A N 1
ATOM 688 C CA . ILE A 1 97 ? -8.07765 -17.98492 -2.29825 1.000 28.44400 96 ILE A CA 1
ATOM 689 C C . ILE A 1 97 ? -9.44925 -17.96704 -2.95244 1.000 34.60276 96 ILE A C 1
ATOM 690 O O . ILE A 1 97 ? -10.46675 -18.17411 -2.27900 1.000 32.24418 96 ILE A O 1
ATOM 695 N N . ASN A 1 98 ? -9.48281 -17.71080 -4.25670 1.000 33.79653 97 ASN A N 1
ATOM 696 C CA . ASN A 1 98 ? -10.72457 -17.74414 -5.01369 1.000 34.47384 97 ASN A CA 1
ATOM 697 C C . ASN A 1 98 ? -10.93526 -19.13564 -5.59332 1.000 39.56948 97 ASN A C 1
ATOM 698 O O . ASN A 1 98 ? -10.03601 -19.69451 -6.22949 1.000 39.18894 97 ASN A O 1
ATOM 703 N N . ILE A 1 99 ? -12.11978 -19.69143 -5.36045 1.000 29.99292 98 ILE A N 1
ATOM 704 C CA . ILE A 1 99 ? -12.55852 -20.93694 -5.97901 1.000 36.41245 98 ILE A CA 1
ATOM 705 C C . ILE A 1 99 ? -13.59602 -20.56814 -7.02917 1.000 32.68719 98 ILE A C 1
ATOM 706 O O . ILE A 1 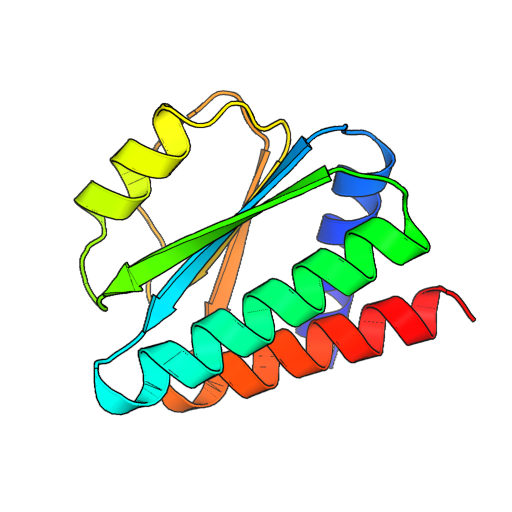99 ? -14.65280 -20.01703 -6.69759 1.000 30.05850 98 ILE A O 1
ATOM 711 N N . LEU A 1 100 ? -13.29867 -20.86359 -8.29012 1.000 31.10488 99 LEU A N 1
ATOM 712 C CA . LEU A 1 100 ? -14.20612 -20.55833 -9.38800 1.000 33.98112 99 LEU A CA 1
ATOM 713 C C . LEU A 1 100 ? -15.10126 -21.75857 -9.67633 1.000 37.82575 99 LEU A C 1
ATOM 714 O O . LEU A 1 100 ? -14.60854 -22.87555 -9.86492 1.000 40.17819 99 LEU A O 1
ATOM 719 N N . ALA A 1 101 ? -16.41317 -21.52411 -9.71128 1.000 36.31158 100 ALA A N 1
ATOM 720 C CA . ALA A 1 101 ? -17.37498 -22.58440 -9.98195 1.000 40.48116 100 ALA A CA 1
ATOM 721 C C . ALA A 1 101 ? -18.70055 -21.96904 -10.40389 1.000 40.75426 100 ALA A C 1
ATOM 722 O O . ALA A 1 101 ? -19.16111 -21.00234 -9.79370 1.000 43.58151 100 ALA A O 1
ATOM 724 N N . ALA A 1 102 ? -19.31145 -22.54226 -11.43744 1.000 45.65308 101 ALA A N 1
ATOM 725 C CA . ALA A 1 102 ? -20.64846 -22.13029 -11.83290 1.000 39.29509 101 ALA A CA 1
ATOM 726 C C . ALA A 1 102 ? -21.66089 -22.52281 -10.75990 1.000 39.67972 101 ALA A C 1
ATOM 727 O O . ALA A 1 102 ? -21.40387 -23.38506 -9.91440 1.000 35.76671 101 ALA A O 1
ATOM 729 N N . ASP A 1 103 ? -22.82847 -21.87154 -10.80788 1.000 41.33031 102 ASP A N 1
ATOM 730 C CA . ASP A 1 103 ? -23.88325 -22.12479 -9.82722 1.000 35.67017 102 ASP A CA 1
ATOM 731 C C . ASP A 1 103 ? -24.15647 -23.61387 -9.66867 1.000 37.35202 102 ASP A C 1
ATOM 732 O O . ASP A 1 103 ? -24.12365 -24.15285 -8.55660 1.000 36.27700 102 ASP A O 1
ATOM 737 N N . ALA A 1 104 ? -24.42865 -24.29607 -10.78158 1.000 37.65483 103 ALA A N 1
ATOM 738 C CA . ALA A 1 104 ? -24.79390 -25.70428 -10.73331 1.000 33.86626 103 ALA A CA 1
ATOM 739 C C . ALA A 1 104 ? -23.66832 -26.59230 -10.22795 1.000 32.84010 103 ALA A C 1
ATOM 740 O O . ALA A 1 104 ? 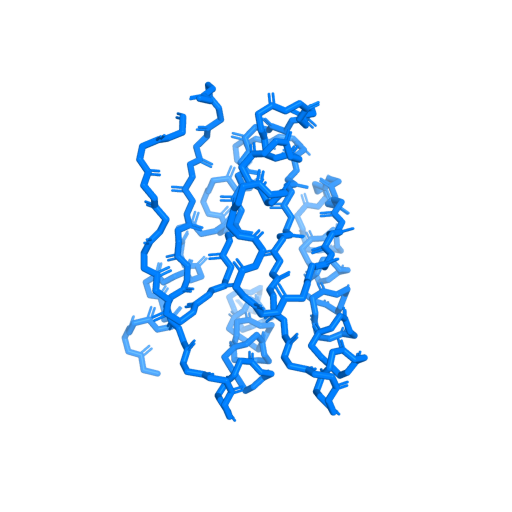-23.92042 -27.76053 -9.91666 1.000 35.42798 103 ALA A O 1
ATOM 742 N N . ASP A 1 105 ? -22.44473 -26.07849 -10.13029 1.000 28.89550 104 ASP A N 1
ATOM 743 C CA . ASP A 1 105 ? -21.30393 -26.88754 -9.73147 1.000 28.54143 104 ASP A CA 1
ATOM 744 C C . ASP A 1 105 ? -20.80589 -26.58091 -8.32719 1.000 31.57793 104 ASP A C 1
ATOM 745 O O . ASP A 1 105 ? -19.91085 -27.28227 -7.84463 1.000 28.95442 104 ASP A O 1
ATOM 750 N N . LYS A 1 106 ? -21.36078 -25.56826 -7.65210 1.000 25.06257 105 LYS A N 1
ATOM 751 C CA . LYS A 1 106 ? -20.74656 -25.08260 -6.41519 1.000 28.37731 105 LYS A CA 1
ATOM 752 C C . LYS A 1 106 ? -20.75293 -26.14463 -5.32002 1.000 25.83554 105 LYS A C 1
ATOM 753 O O . LYS A 1 106 ? -19.74769 -26.33707 -4.62580 1.000 24.18122 105 LYS A O 1
ATOM 759 N N . VAL A 1 107 ? -21.88299 -26.83140 -5.13253 1.000 23.93404 106 VAL A N 1
ATOM 760 C CA . VAL A 1 107 ? -21.94211 -27.88118 -4.11743 1.000 21.42351 106 VAL A CA 1
ATOM 761 C C . VAL A 1 107 ? -20.99361 -29.01856 -4.47915 1.000 22.96745 106 VAL A C 1
ATOM 762 O O . VAL A 1 107 ? -20.27969 -29.54885 -3.61868 1.000 22.96776 106 VAL A O 1
ATOM 766 N N . ALA A 1 108 ? -20.95066 -29.39344 -5.76151 1.000 22.84927 107 ALA A N 1
ATOM 767 C CA . ALA A 1 108 ? -20.06872 -30.47841 -6.18401 1.000 26.89653 107 ALA A CA 1
ATOM 768 C C . ALA A 1 108 ? -18.60266 -30.11626 -5.98420 1.000 24.89511 107 ALA A C 1
ATOM 769 O O . ALA A 1 108 ? -17.78797 -30.97546 -5.62231 1.000 26.07145 107 ALA A O 1
ATOM 771 N N . VAL A 1 109 ? -18.24561 -28.85052 -6.21427 1.000 21.59668 108 VAL A N 1
ATOM 772 C CA . VAL A 1 109 ? -16.86231 -28.42359 -6.02249 1.000 23.95165 108 VAL A CA 1
ATOM 773 C C . VAL A 1 109 ? -16.49710 -28.46581 -4.54436 1.000 23.25871 108 VAL A C 1
ATOM 774 O O . VAL A 1 109 ? -15.43685 -28.97641 -4.16448 1.000 25.80546 108 VAL A O 1
ATOM 778 N N . LEU A 1 110 ? -17.37881 -27.94324 -3.68707 1.000 20.51545 109 LEU A N 1
ATOM 779 C CA . LEU A 1 110 ? -17.11736 -27.97645 -2.25301 1.000 21.52834 109 LEU A CA 1
ATOM 780 C C . LEU A 1 110 ? -17.02255 -29.41071 -1.75100 1.000 21.16689 109 LEU A C 1
ATOM 781 O O . LEU A 1 110 ? -16.15810 -29.73427 -0.92869 1.000 22.04190 109 LEU A O 1
ATOM 786 N N . ASP A 1 111 ? -17.88260 -30.29462 -2.26008 1.000 22.88146 110 ASP A N 1
ATOM 787 C CA . ASP A 1 111 ? -17.82493 -31.69481 -1.85532 1.000 25.45231 110 ASP A CA 1
ATOM 788 C C . ASP A 1 111 ? -16.53069 -32.35699 -2.31612 1.000 26.45488 110 ASP A C 1
ATOM 789 O O . ASP A 1 111 ? -15.97814 -33.20566 -1.60809 1.000 24.50306 110 ASP A O 1
ATOM 794 N N . ALA A 1 112 ? -16.03630 -31.98681 -3.50128 1.000 20.93101 111 ALA A N 1
ATOM 795 C CA . ALA A 1 112 ? -14.76728 -32.52450 -3.98120 1.000 23.55370 111 ALA A CA 1
ATOM 796 C C . ALA A 1 112 ? -13.59644 -32.03928 -3.13590 1.000 26.11306 111 ALA A C 1
ATOM 797 O O . ALA A 1 112 ? -12.61563 -32.77424 -2.95527 1.000 27.90008 111 ALA A O 1
ATOM 799 N N . LEU A 1 113 ? -13.67198 -30.80866 -2.62434 1.000 22.95252 112 LEU A N 1
ATOM 800 C CA . LEU A 1 113 ? -12.63114 -30.32809 -1.72097 1.000 20.82001 112 LEU A CA 1
ATOM 801 C C . LEU A 1 113 ? -12.67128 -31.07631 -0.39488 1.000 24.77637 112 LEU A C 1
ATOM 802 O O . LEU A 1 113 ? -11.62096 -31.39943 0.17240 1.000 26.99493 112 LEU A O 1
ATOM 807 N N . ILE A 1 114 ? -13.87080 -31.35952 0.11640 1.000 22.81260 113 ILE A N 1
ATOM 808 C CA . ILE A 1 114 ? -13.98386 -32.13719 1.34782 1.000 23.83011 113 ILE A CA 1
ATOM 809 C C . ILE A 1 114 ? -13.36165 -33.51307 1.15798 1.000 22.69294 113 ILE A C 1
ATOM 810 O O . ILE A 1 114 ? -12.59348 -33.98957 2.00210 1.000 27.96698 113 ILE A O 1
ATOM 815 N N . ALA A 1 115 ? -13.67708 -34.16825 0.03713 1.000 22.68153 114 ALA A N 1
ATOM 816 C CA . ALA A 1 115 ? -13.15330 -35.50597 -0.20819 1.000 32.42111 114 ALA A CA 1
ATOM 817 C C . ALA A 1 115 ? -11.65089 -35.48329 -0.43560 1.000 31.41249 114 ALA A C 1
ATOM 818 O O . ALA A 1 115 ? -10.95130 -36.41985 -0.03322 1.000 31.53935 114 ALA A O 1
ATOM 820 N N . ALA A 1 116 ? -11.14032 -34.42569 -1.07133 1.000 29.16110 115 ALA A N 1
ATOM 821 C CA . ALA A 1 116 ? -9.70192 -34.31245 -1.28726 1.000 35.01457 115 ALA A CA 1
ATOM 822 C C . ALA A 1 116 ? -8.96229 -34.11512 0.02972 1.000 28.84317 115 ALA A C 1
ATOM 823 O O . ALA A 1 116 ? -7.86169 -34.64869 0.21778 1.000 35.76485 115 ALA A O 1
ATOM 825 N N . ALA A 1 117 ? -9.55437 -33.35490 0.95177 1.000 26.94565 116 ALA A N 1
ATOM 826 C CA . ALA A 1 117 ? -8.92283 -33.11902 2.24708 1.000 29.97736 116 ALA A CA 1
ATOM 827 C C . ALA A 1 117 ? -8.85824 -34.39913 3.07196 1.000 33.52275 116 ALA A C 1
ATOM 828 O O . ALA A 1 117 ? -7.82324 -34.70953 3.67341 1.000 33.32472 116 ALA A O 1
ATOM 830 N N . ARG A 1 118 ? -9.95955 -35.15347 3.12143 1.000 28.35451 117 ARG A N 1
ATOM 831 C CA . ARG A 1 118 ? -9.94000 -36.41850 3.84879 1.000 35.38327 117 ARG A CA 1
ATOM 832 C C . ARG A 1 118 ? -8.99292 -37.41890 3.20051 1.000 38.42396 117 ARG A C 1
ATOM 833 O O . ARG A 1 118 ? -8.41558 -38.26611 3.89239 1.000 42.26192 117 ARG A O 1
ATOM 841 N N . ALA A 1 119 ? -8.81505 -37.33700 1.88082 1.000 34.32338 118 ALA A N 1
ATOM 842 C CA . ALA A 1 119 ? -7.85160 -38.20898 1.21853 1.000 44.07803 118 ALA A CA 1
ATOM 843 C C . ALA A 1 119 ? -6.42558 -37.82333 1.58371 1.000 40.82188 118 ALA A C 1
ATOM 844 O O . ALA A 1 119 ? -5.58807 -38.69431 1.85037 1.000 51.23615 118 ALA A O 1
ATOM 846 N N . ARG A 1 120 ? -6.13227 -36.52020 1.59669 1.000 39.87736 119 ARG A N 1
ATOM 847 C CA . ARG A 1 120 ? -4.80894 -36.05751 1.99653 1.000 39.88104 119 ARG A CA 1
ATOM 848 C C . ARG A 1 120 ? -4.49566 -36.44250 3.43524 1.000 52.67902 119 ARG A C 1
ATOM 849 O O . ARG A 1 120 ? -3.32731 -36.65051 3.78095 1.000 61.55362 119 ARG A O 1
ATOM 851 N N . ALA A 1 121 ? -5.52065 -36.54776 4.28476 1.000 46.35717 120 ALA A N 1
ATOM 852 C CA . ALA A 1 121 ? -5.29734 -36.98480 5.65756 1.000 46.93246 120 ALA A CA 1
ATOM 853 C C . ALA A 1 121 ? -4.79931 -38.42341 5.71603 1.000 53.82869 120 ALA A C 1
ATOM 854 O O . ALA A 1 121 ? -3.98641 -38.76113 6.58427 1.000 61.71631 120 ALA A O 1
ATOM 856 N N . LEU A 1 122 ? -5.25846 -39.27492 4.80405 1.000 55.15786 121 LEU A N 1
ATOM 857 C CA . LEU A 1 122 ? -4.86292 -40.68012 4.79565 1.000 64.98315 121 LEU A CA 1
ATOM 858 C C . LEU A 1 122 ? -3.43156 -40.86607 4.29169 1.000 69.55506 121 LEU A C 1
ATOM 859 O O . LEU A 1 122 ? -2.73579 -39.89767 3.98180 1.000 68.13569 121 LEU A O 1
#

Foldseek 3Di:
DVVLVVQLVVVLVQQLPWAEEEEEEEAAPVCQVLLQVLSVLLQVLCCVQRVHHYHYYYYYAPVLVVVLVCAAPDPGQEYEYEHQDDRDDGHPHHYHYHHDDRVCSSVSSVSSSVSSVVVSD

Solvent-accessible surface area: 6149 Å² total; per-residue (Å²): 92,145,90,35,77,123,19,0,80,62,0,26,58,52,0,125,92,20,61,74,4,5,4,0,0,7,0,40,100,110,27,62,78,45,0,65,107,2,0,101,132,1,5,84,2,2,68,129,72,57,69,11,104,15,53,40,71,31,2,54,56,55,57,69,146,104,0,23,128,46,5,69,119,37,114,17,69,2,1,4,1,0,0,61,46,142,19,81,114,60,68,117,25,77,63,4,37,0,78,9,56,54,102,71,1,49,63,24,1,63,36,0,12,64,15,1,106,68,62,67,120

Secondary structure (DSSP, 8-state):
-HHHHHHHHHHHHHHHH-SEEEEEEEE-GGGHHHHHHHHHHHHHHHHHHH--EEEEEEEETT-HHHHHHHHHH---SEEEEEESS-------SEEEEEE--GGGHHHHHHHHHHHHHHHH-

Radius of gyration: 13.06 Å; Cα contacts (8 Å, |Δi|>4): 189; chains: 1; bounding box: 33×35×26 Å

Sequence (121 aa):
GELIQKYIDEILAEAEAGKKLLLIGAGPAAAKAAIEEAMKRLAETLEELLGVEVKVEIVDDGEYEKAAKIIKEADADVVVFISTKELKKITKAKLINILAADADKVAVLDALIAAARARAL

Nearest PDB structures (foldseek):
  8kac-assembly1_A  TM=1.008E+00  e=3.450E-22  synthetic construct
  1sbp-assembly1_A  TM=5.791E-01  e=5.524E-01  Salmonella enterica subsp. enterica serovar Typhimurium
  1cnz-assembly1_B  TM=5.310E-01  e=1.129E+00  Salmonella enterica subsp. enterica serovar Typhimurium
  3vmk-assembly1_B  TM=5.325E-01  e=1.058E+00  S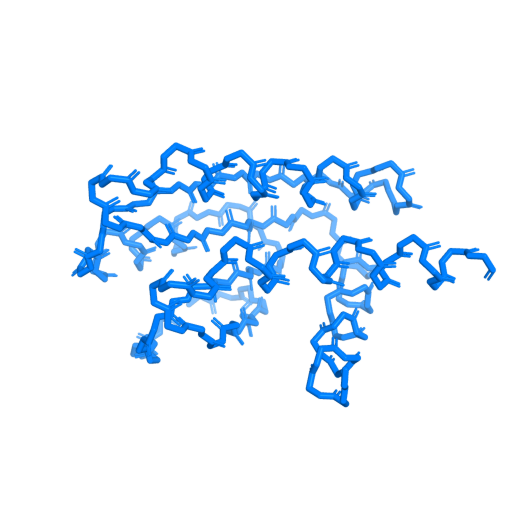hewanella benthica
  5zi9-assembly1_A  TM=3.008E-01  e=4.145E+00  Streptomyces coelicolor A3(2)

B-factor: mean 34.18, std 13.0, range [17.04, 87.17]